Protein AF-A0A8J7N3U1-F1 (afdb_monomer)

Foldseek 3Di:
DDPPPPPDPWDKDAFFFWKWKFAPNDIFTWGFGTDTPFWTKIFTPDFDDGDFAWIWIDTPVPHIFIWTFPDDDGRITTITGDDPPPPPPPDVPPDDD

Structure (mmCIF, N/CA/C/O backbone):
data_AF-A0A8J7N3U1-F1
#
_entry.id   AF-A0A8J7N3U1-F1
#
loop_
_atom_site.group_PDB
_atom_site.id
_atom_site.type_symbol
_atom_site.label_atom_id
_atom_site.label_alt_id
_atom_site.label_comp_id
_atom_site.label_asym_id
_atom_site.label_entity_id
_atom_site.label_seq_id
_atom_site.pdbx_PDB_ins_code
_atom_site.Cartn_x
_atom_site.Cartn_y
_atom_site.Cartn_z
_atom_site.occupancy
_atom_site.B_iso_or_equiv
_atom_site.auth_seq_id
_atom_site.auth_comp_id
_atom_site.auth_asym_id
_atom_site.auth_atom_id
_atom_site.pdbx_PDB_model_num
ATOM 1 N N . MET A 1 1 ? -11.772 -29.903 -11.356 1.00 36.88 1 MET A N 1
ATOM 2 C CA . MET A 1 1 ? -10.928 -28.945 -10.608 1.00 36.88 1 MET A CA 1
ATOM 3 C C . MET A 1 1 ? -10.892 -27.649 -11.401 1.00 36.88 1 MET A C 1
ATOM 5 O O . MET A 1 1 ? -10.368 -27.648 -12.505 1.00 36.88 1 MET A O 1
ATOM 9 N N . ALA A 1 2 ? -11.558 -26.595 -10.928 1.00 40.41 2 ALA A N 1
ATOM 10 C CA . ALA A 1 2 ? -11.647 -25.340 -11.670 1.00 40.41 2 ALA A CA 1
ATOM 11 C C . ALA A 1 2 ? -10.295 -24.614 -11.618 1.00 40.41 2 ALA A C 1
ATOM 13 O O . ALA A 1 2 ? -9.907 -24.099 -10.570 1.00 40.41 2 ALA A O 1
ATOM 14 N N . LEU A 1 3 ? -9.580 -24.586 -12.746 1.00 43.97 3 LEU A N 1
ATOM 15 C CA . LEU A 1 3 ? -8.466 -23.668 -12.961 1.00 43.97 3 LEU A CA 1
ATOM 16 C C . LEU A 1 3 ? -9.051 -22.259 -12.897 1.00 43.97 3 LEU A C 1
ATOM 18 O O . LEU A 1 3 ? -9.705 -21.796 -13.832 1.00 43.97 3 LEU A O 1
ATOM 22 N N . LYS A 1 4 ? -8.894 -21.610 -11.743 1.00 49.19 4 LYS A N 1
ATOM 23 C CA . LYS A 1 4 ? -9.245 -20.209 -11.550 1.00 49.19 4 LYS A CA 1
ATOM 24 C C . LYS A 1 4 ? -8.351 -19.420 -12.497 1.00 49.19 4 LYS A C 1
ATOM 26 O O . LYS A 1 4 ? -7.187 -19.193 -12.197 1.00 49.19 4 LYS A O 1
ATOM 31 N N . LEU A 1 5 ? -8.891 -19.114 -13.676 1.00 46.78 5 LEU A N 1
ATOM 32 C CA . LEU A 1 5 ? -8.237 -18.335 -14.715 1.00 46.78 5 LEU A CA 1
ATOM 33 C C . LEU A 1 5 ? -7.832 -17.002 -14.079 1.00 46.78 5 LEU A C 1
ATOM 35 O O . LEU A 1 5 ? -8.674 -16.125 -13.859 1.00 46.78 5 LEU A O 1
ATOM 39 N N . ASP A 1 6 ? -6.560 -16.877 -13.716 1.00 49.66 6 ASP A N 1
ATOM 40 C CA . ASP A 1 6 ? -5.999 -15.629 -13.232 1.00 49.66 6 ASP A CA 1
ATOM 41 C C . ASP A 1 6 ? -5.928 -14.674 -14.429 1.00 49.66 6 ASP A C 1
ATOM 43 O O . ASP A 1 6 ? -4.975 -14.636 -15.198 1.00 49.66 6 ASP A O 1
ATOM 47 N N . ARG A 1 7 ? -7.027 -13.950 -14.662 1.00 57.56 7 ARG A N 1
ATOM 48 C CA . ARG A 1 7 ? -7.197 -12.974 -15.753 1.00 57.56 7 ARG A CA 1
ATOM 49 C C . ARG A 1 7 ? -6.359 -11.696 -15.547 1.00 57.56 7 ARG A C 1
ATOM 51 O O . ARG A 1 7 ? -6.707 -10.653 -16.092 1.00 57.56 7 ARG A O 1
ATOM 58 N N . ARG A 1 8 ? -5.325 -11.710 -14.698 1.00 53.16 8 ARG A N 1
ATOM 59 C CA . ARG A 1 8 ? -4.671 -10.499 -14.173 1.00 53.16 8 ARG A CA 1
ATOM 60 C C . ARG A 1 8 ? -3.151 -10.609 -14.334 1.00 53.16 8 ARG A C 1
ATOM 62 O O . ARG A 1 8 ? -2.463 -11.114 -13.468 1.00 53.16 8 ARG A O 1
ATOM 69 N N . GLY A 1 9 ? -2.634 -10.096 -15.451 1.00 48.31 9 GLY A N 1
ATOM 70 C CA . GLY A 1 9 ? -1.272 -10.308 -15.972 1.00 48.31 9 GLY A CA 1
ATOM 71 C C . GLY A 1 9 ? -0.052 -9.833 -15.162 1.00 48.31 9 GLY A C 1
ATOM 72 O O . GLY A 1 9 ? 1.001 -9.662 -15.762 1.00 48.31 9 GLY A O 1
ATOM 73 N N . TYR A 1 10 ? -0.136 -9.644 -13.842 1.00 53.25 10 TYR A N 1
ATOM 74 C CA . TYR A 1 10 ? 1.032 -9.381 -12.992 1.00 53.25 10 TYR A CA 1
ATOM 75 C C . TYR A 1 10 ? 0.993 -10.285 -11.761 1.00 53.25 10 TYR A C 1
ATOM 77 O O . TYR A 1 10 ? 0.129 -10.127 -10.897 1.00 53.25 10 TYR A O 1
ATOM 85 N N . GLY A 1 11 ? 1.941 -11.224 -11.675 1.00 51.97 11 GLY A N 1
ATOM 86 C CA . GLY A 1 11 ? 2.053 -12.166 -10.564 1.00 51.97 11 GLY A CA 1
ATOM 87 C C . GLY A 1 11 ? 2.251 -11.435 -9.238 1.00 51.97 11 GLY A C 1
ATOM 88 O O . GLY A 1 11 ? 3.349 -10.966 -8.936 1.00 51.97 11 GLY A O 1
ATOM 89 N N . ARG A 1 12 ? 1.183 -11.322 -8.443 1.00 63.12 12 ARG A N 1
ATOM 90 C CA . ARG A 1 12 ? 1.260 -10.764 -7.093 1.00 63.12 12 ARG A CA 1
ATOM 91 C C . ARG A 1 12 ? 2.026 -11.734 -6.218 1.00 63.12 12 ARG A C 1
ATOM 93 O O . ARG A 1 12 ? 1.579 -12.857 -5.992 1.00 63.12 12 ARG A O 1
ATOM 100 N N . LYS A 1 13 ? 3.184 -11.303 -5.731 1.00 72.19 13 LYS A N 1
ATOM 101 C CA . LYS A 1 13 ? 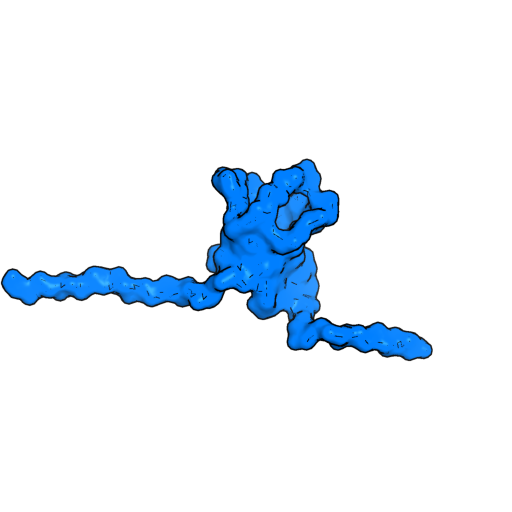3.934 -12.084 -4.754 1.00 72.19 13 LYS A CA 1
ATOM 102 C C . LYS A 1 13 ? 3.358 -11.773 -3.374 1.00 72.19 13 LYS A C 1
ATOM 104 O O . LYS A 1 13 ? 3.220 -10.586 -3.048 1.00 72.19 13 LYS A O 1
ATOM 109 N N . PRO A 1 14 ? 2.996 -12.796 -2.577 1.00 76.31 14 PRO A N 1
ATOM 110 C CA . PRO A 1 14 ? 2.669 -12.566 -1.183 1.00 76.31 14 PRO A CA 1
ATOM 111 C C . PRO A 1 14 ? 3.881 -11.916 -0.517 1.00 76.31 14 PRO A C 1
ATOM 113 O O . PRO A 1 14 ? 5.020 -12.347 -0.704 1.00 76.31 14 PRO A O 1
ATOM 116 N N . ALA A 1 15 ? 3.621 -10.844 0.214 1.00 78.50 15 ALA A N 1
ATOM 117 C CA . ALA A 1 15 ? 4.614 -10.115 0.978 1.00 78.50 15 ALA A CA 1
ATOM 118 C C . ALA A 1 15 ? 4.170 -10.104 2.443 1.00 78.50 15 ALA A C 1
ATOM 120 O O . ALA A 1 15 ? 2.986 -10.227 2.742 1.00 78.50 15 ALA A O 1
ATOM 121 N N . ASN A 1 16 ? 5.119 -9.982 3.364 1.00 84.12 16 ASN A N 1
ATOM 122 C CA . ASN A 1 16 ? 4.817 -9.688 4.761 1.00 84.12 16 ASN A CA 1
ATOM 123 C C . ASN A 1 16 ? 5.836 -8.674 5.268 1.00 84.12 16 ASN A C 1
ATOM 125 O O . ASN A 1 16 ? 6.754 -8.998 6.020 1.00 84.12 16 ASN A O 1
ATOM 129 N N . LEU A 1 17 ? 5.742 -7.462 4.726 1.00 86.12 17 LEU A N 1
ATOM 130 C CA . LEU A 1 17 ? 6.728 -6.412 4.953 1.00 86.12 17 LEU A CA 1
ATOM 131 C C . LEU A 1 17 ? 6.117 -5.301 5.785 1.00 86.12 17 LEU A C 1
ATOM 133 O O . LEU A 1 17 ? 5.087 -4.749 5.408 1.00 86.12 17 LEU A O 1
ATOM 137 N N . LEU A 1 18 ? 6.787 -4.929 6.871 1.00 90.94 18 LEU A N 1
ATOM 138 C CA . LEU A 1 18 ? 6.455 -3.710 7.597 1.00 90.94 18 LEU A CA 1
ATOM 139 C C . LEU A 1 18 ? 6.679 -2.497 6.695 1.00 90.94 18 LEU A C 1
ATOM 141 O O . LEU A 1 18 ? 7.738 -2.349 6.078 1.00 90.94 18 LEU A O 1
ATOM 145 N N . ALA A 1 19 ? 5.674 -1.636 6.631 1.00 93.06 19 ALA A N 1
ATOM 146 C CA . ALA A 1 19 ? 5.696 -0.427 5.839 1.00 93.06 19 ALA A CA 1
ATOM 147 C C . ALA A 1 19 ? 4.952 0.715 6.532 1.00 93.06 19 ALA A C 1
ATOM 149 O O . ALA A 1 19 ? 4.084 0.525 7.383 1.00 93.06 19 ALA A O 1
ATOM 150 N N . THR A 1 20 ? 5.276 1.928 6.116 1.00 93.19 20 THR A N 1
ATOM 151 C CA . THR A 1 20 ? 4.593 3.143 6.534 1.00 93.19 20 THR A CA 1
ATOM 152 C C . THR A 1 20 ? 3.965 3.772 5.305 1.00 93.19 20 THR A C 1
ATOM 154 O O . THR A 1 20 ? 4.669 4.124 4.357 1.00 93.19 20 THR A O 1
ATOM 157 N N . LEU A 1 21 ? 2.643 3.911 5.321 1.00 91.56 21 LEU A N 1
ATOM 158 C CA . LEU A 1 21 ? 1.895 4.638 4.307 1.00 91.56 21 LEU A CA 1
ATOM 159 C C . LEU A 1 21 ? 1.776 6.098 4.745 1.00 91.56 21 LEU A C 1
ATOM 161 O O . LEU A 1 21 ? 1.216 6.385 5.799 1.00 91.56 21 LEU A O 1
ATOM 165 N N . LYS A 1 22 ? 2.301 7.018 3.940 1.00 91.25 22 LYS A N 1
ATOM 166 C CA . LYS A 1 22 ? 2.088 8.457 4.098 1.00 91.25 22 LYS A CA 1
ATOM 167 C C . LYS A 1 22 ? 1.030 8.912 3.110 1.00 91.25 22 LYS A C 1
ATOM 169 O O . LYS A 1 22 ? 1.247 8.744 1.915 1.00 91.25 22 LYS A O 1
ATOM 174 N N . CYS A 1 23 ? -0.073 9.486 3.567 1.00 88.19 23 CYS A N 1
ATOM 175 C CA . CYS A 1 23 ? -1.125 9.987 2.679 1.00 88.19 23 CYS A CA 1
ATOM 176 C C . CYS A 1 23 ? -1.755 11.237 3.285 1.00 88.19 23 CYS A C 1
ATOM 178 O O . CYS A 1 23 ? -2.044 11.245 4.475 1.00 88.19 23 CYS A O 1
ATOM 180 N N . SER A 1 24 ? -1.936 12.293 2.488 1.00 82.50 24 SER A N 1
ATOM 181 C CA . SER A 1 24 ? -2.590 13.544 2.922 1.00 82.50 24 SER A CA 1
ATOM 182 C C . SER A 1 24 ? -2.019 14.193 4.197 1.00 82.50 24 SER A C 1
ATOM 184 O O . SER A 1 24 ? -2.718 14.925 4.884 1.00 82.50 24 SER A O 1
ATOM 186 N N . GLY A 1 25 ? -0.739 13.955 4.504 1.00 81.94 25 GLY A N 1
ATOM 187 C CA . GLY A 1 25 ? -0.072 14.469 5.709 1.00 81.94 25 GLY A CA 1
ATOM 188 C C . GLY A 1 25 ? -0.073 13.507 6.900 1.00 81.94 25 GLY A C 1
ATOM 189 O O . GLY A 1 25 ? 0.746 13.671 7.801 1.00 81.94 25 GLY A O 1
ATOM 190 N N . ASP A 1 26 ? -0.892 12.458 6.864 1.00 87.94 26 ASP A N 1
ATOM 191 C CA . ASP A 1 26 ? -0.943 11.425 7.894 1.00 87.94 26 ASP A CA 1
ATOM 192 C C . ASP A 1 26 ? 0.052 10.291 7.630 1.00 87.94 26 ASP A C 1
ATOM 194 O O . ASP A 1 26 ? 0.450 10.013 6.491 1.00 87.94 26 ASP A O 1
ATOM 198 N N . MET A 1 27 ? 0.454 9.613 8.707 1.00 90.62 27 MET A N 1
ATOM 199 C CA . MET A 1 27 ? 1.347 8.455 8.675 1.00 90.62 27 MET A CA 1
ATOM 200 C C . MET A 1 27 ? 0.656 7.241 9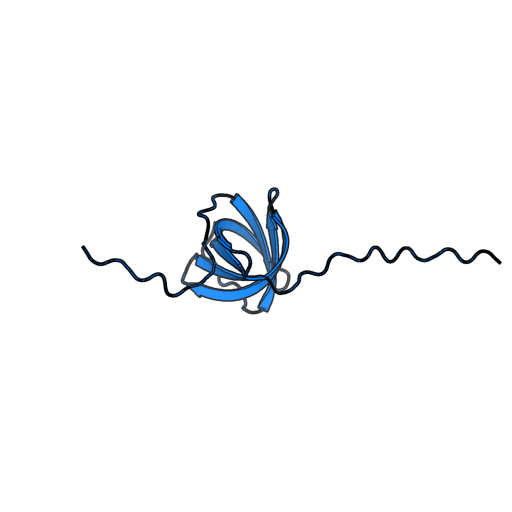.292 1.00 90.62 27 MET A C 1
ATOM 202 O O . MET A 1 27 ? 0.275 7.256 10.460 1.00 90.62 27 MET A O 1
ATOM 206 N N . PHE A 1 28 ? 0.563 6.160 8.522 1.00 90.81 28 PHE A N 1
ATOM 207 C CA . PHE A 1 28 ? -0.088 4.921 8.927 1.00 90.81 28 PHE A CA 1
ATOM 208 C C . PHE A 1 28 ? 0.904 3.760 8.922 1.00 90.81 28 PHE A C 1
ATOM 210 O O . PHE A 1 28 ? 1.513 3.447 7.896 1.00 90.81 28 PHE A O 1
ATOM 217 N N . SER A 1 29 ? 1.049 3.085 10.060 1.00 92.31 29 SER A N 1
ATOM 218 C CA . SER A 1 29 ? 1.778 1.817 10.137 1.00 92.31 29 SER A CA 1
ATOM 219 C C . SER A 1 29 ? 0.960 0.713 9.467 1.00 92.31 29 SER A C 1
ATOM 221 O O . SER A 1 29 ? -0.220 0.531 9.776 1.00 92.31 29 SER A O 1
ATOM 223 N N . CYS A 1 30 ? 1.572 -0.019 8.541 1.00 92.31 30 CYS A N 1
ATOM 224 C CA . CYS A 1 30 ? 0.901 -1.037 7.744 1.00 92.31 30 CYS A CA 1
ATOM 225 C C . CYS A 1 30 ? 1.831 -2.203 7.382 1.00 92.31 30 CYS A C 1
ATOM 227 O O . CYS A 1 30 ? 3.049 -2.131 7.519 1.00 92.31 30 CYS A O 1
ATOM 229 N N . HIS A 1 31 ? 1.242 -3.301 6.925 1.00 92.75 31 HIS A N 1
ATOM 230 C CA . HIS A 1 31 ? 1.946 -4.463 6.406 1.00 92.75 31 HIS A CA 1
ATOM 231 C C . HIS A 1 31 ? 1.628 -4.622 4.928 1.00 92.75 31 HIS A C 1
ATOM 233 O O . HIS A 1 31 ? 0.463 -4.710 4.551 1.00 92.75 31 HIS A O 1
ATOM 239 N N . VAL A 1 32 ? 2.646 -4.697 4.080 1.00 91.19 32 VAL A N 1
ATOM 240 C CA . VAL A 1 32 ? 2.480 -5.089 2.681 1.00 91.19 32 VAL A CA 1
ATOM 241 C C . VAL A 1 32 ? 2.153 -6.574 2.657 1.00 91.19 32 VAL A C 1
ATOM 243 O O . VAL A 1 32 ? 3.016 -7.377 3.002 1.00 91.19 32 VAL A O 1
ATOM 246 N N . VAL A 1 33 ? 0.919 -6.913 2.271 1.00 90.81 33 VAL A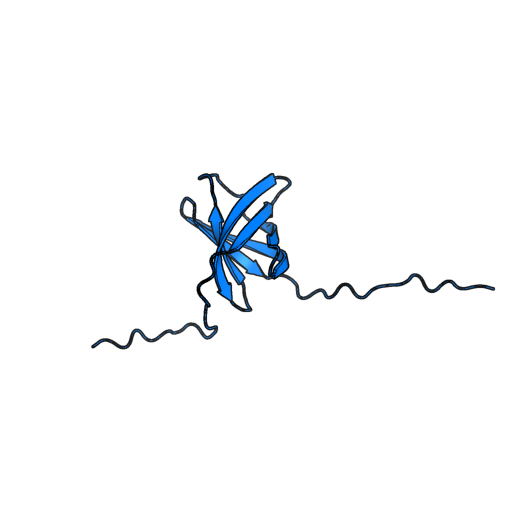 N 1
ATOM 247 C CA . VAL A 1 33 ? 0.418 -8.297 2.187 1.00 90.81 33 VAL A CA 1
ATOM 248 C C . VAL A 1 33 ? 0.559 -8.873 0.779 1.00 90.81 33 VAL A C 1
ATOM 250 O O . VAL A 1 33 ? 0.775 -10.068 0.596 1.00 90.81 33 VAL A O 1
ATOM 253 N N . GLU A 1 34 ? 0.475 -8.019 -0.240 1.00 88.19 34 GLU A N 1
ATOM 254 C CA . GLU A 1 34 ? 0.690 -8.404 -1.633 1.00 88.19 34 GLU A CA 1
ATOM 255 C C . GLU A 1 34 ? 1.418 -7.278 -2.361 1.00 88.19 34 GLU A C 1
ATOM 257 O O . GLU A 1 34 ? 1.112 -6.100 -2.163 1.00 88.19 34 GLU A O 1
ATOM 262 N N . ILE A 1 35 ? 2.341 -7.628 -3.251 1.00 87.00 35 ILE A N 1
ATOM 263 C CA . ILE 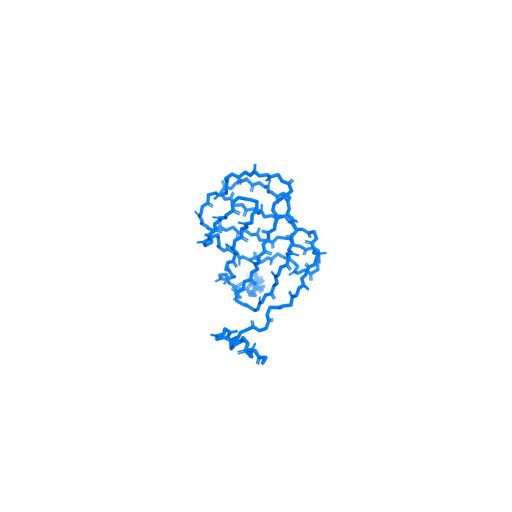A 1 35 ? 3.009 -6.662 -4.121 1.00 87.00 35 ILE A CA 1
ATOM 264 C C . ILE A 1 35 ? 3.087 -7.162 -5.561 1.00 87.00 35 ILE A C 1
ATOM 266 O O . ILE A 1 35 ? 3.228 -8.354 -5.828 1.00 87.00 35 ILE A O 1
ATOM 270 N N . SER A 1 36 ? 2.993 -6.222 -6.493 1.00 83.69 36 SER A N 1
ATOM 271 C CA . SER A 1 36 ? 3.160 -6.399 -7.934 1.00 83.69 36 SER A CA 1
ATOM 272 C C . SER A 1 36 ? 3.933 -5.214 -8.511 1.00 83.69 36 SER A C 1
ATOM 274 O O . SER A 1 36 ? 4.094 -4.199 -7.841 1.00 83.69 36 SER A O 1
ATOM 276 N N . GLU A 1 37 ? 4.355 -5.293 -9.769 1.00 79.94 37 GLU A N 1
ATOM 277 C CA . GLU A 1 37 ? 4.996 -4.158 -10.453 1.00 79.94 37 GLU A CA 1
ATOM 278 C C . GLU A 1 37 ? 4.081 -2.928 -10.563 1.00 79.94 37 GLU A C 1
ATOM 280 O O . GLU A 1 37 ? 4.561 -1.798 -10.560 1.00 79.94 37 GLU A O 1
ATOM 285 N N . ALA A 1 38 ? 2.761 -3.135 -10.607 1.00 84.50 38 ALA A N 1
ATOM 286 C CA . ALA A 1 38 ? 1.774 -2.067 -10.756 1.00 84.50 38 ALA A CA 1
ATOM 287 C C . ALA A 1 38 ? 1.312 -1.448 -9.423 1.00 84.50 38 ALA A C 1
ATOM 289 O O . ALA A 1 38 ? 0.703 -0.376 -9.412 1.00 84.50 38 ALA A O 1
ATOM 290 N N . GLY A 1 39 ? 1.547 -2.114 -8.292 1.00 89.00 39 GLY A N 1
ATOM 291 C CA . GLY A 1 39 ? 1.004 -1.669 -7.014 1.00 89.00 39 GLY A CA 1
ATOM 292 C C . GLY A 1 39 ? 1.177 -2.664 -5.880 1.00 89.00 39 GLY A C 1
ATOM 293 O O . GLY A 1 39 ? 1.691 -3.772 -6.057 1.00 89.00 39 GLY A O 1
ATOM 294 N N . ALA A 1 40 ? 0.688 -2.271 -4.712 1.00 90.81 40 ALA A N 1
ATOM 295 C CA . ALA A 1 40 ? 0.739 -3.060 -3.494 1.00 90.81 40 ALA A CA 1
ATOM 296 C C . ALA A 1 40 ? -0.620 -3.079 -2.801 1.00 90.81 40 ALA A C 1
ATOM 298 O O . ALA A 1 40 ? -1.397 -2.130 -2.868 1.00 90.81 40 ALA A O 1
ATOM 299 N N . ARG A 1 41 ? -0.896 -4.170 -2.101 1.00 92.38 41 ARG A N 1
ATOM 300 C CA . ARG A 1 41 ? -1.974 -4.248 -1.129 1.00 92.38 41 ARG A CA 1
ATOM 301 C C . ARG A 1 41 ? -1.348 -4.207 0.249 1.00 92.38 41 ARG A C 1
ATOM 303 O O . ARG A 1 41 ? -0.446 -4.995 0.545 1.00 92.38 41 ARG A O 1
ATOM 310 N N . VAL A 1 42 ? -1.838 -3.300 1.079 1.00 92.75 42 VAL A N 1
ATOM 311 C CA . VAL A 1 42 ? -1.361 -3.139 2.447 1.00 92.75 42 VAL A CA 1
ATOM 312 C C . VAL A 1 42 ? -2.500 -3.346 3.431 1.00 92.75 42 VAL A C 1
ATOM 314 O O . VAL A 1 42 ? -3.656 -3.066 3.126 1.00 92.75 42 VAL A O 1
ATOM 317 N N . LYS A 1 43 ? -2.163 -3.862 4.605 1.00 93.19 43 LYS A N 1
ATOM 318 C CA . LYS A 1 43 ? -3.046 -4.007 5.752 1.00 93.19 43 LYS A CA 1
ATOM 319 C C . LYS A 1 43 ? -2.619 -3.015 6.823 1.00 93.19 43 LYS A C 1
ATOM 321 O O . LYS A 1 43 ? -1.487 -3.086 7.295 1.00 93.19 43 LYS A O 1
ATOM 326 N N . LEU A 1 44 ? -3.482 -2.081 7.191 1.00 92.06 44 LEU A N 1
ATOM 327 C CA . LEU A 1 44 ? -3.209 -1.116 8.252 1.00 92.06 44 LEU A CA 1
ATOM 328 C C . LEU A 1 44 ? -3.179 -1.828 9.610 1.00 92.06 44 LEU A C 1
ATOM 330 O O . LEU A 1 44 ? -3.967 -2.738 9.860 1.00 92.06 44 LEU A O 1
ATOM 334 N N . SER A 1 45 ? -2.281 -1.410 10.505 1.00 89.00 45 SER A N 1
ATOM 335 C CA . SER A 1 45 ? -2.225 -1.960 11.870 1.00 89.00 45 SER A CA 1
ATOM 336 C C . SER A 1 45 ? -3.424 -1.540 12.723 1.00 89.00 45 SER A C 1
ATOM 338 O O . SER A 1 45 ? -3.770 -2.219 13.685 1.00 89.00 45 SER A O 1
ATOM 340 N N . LYS A 1 46 ? -4.055 -0.417 12.374 1.00 85.62 46 LYS A N 1
ATOM 341 C CA . LYS A 1 46 ? -5.281 0.089 12.984 1.00 85.62 46 LYS A CA 1
ATOM 342 C C . LYS A 1 46 ? -6.267 0.407 11.870 1.00 85.62 46 LYS A C 1
ATOM 344 O O . LYS A 1 46 ? -5.884 1.047 10.892 1.00 85.62 46 LYS A O 1
ATOM 3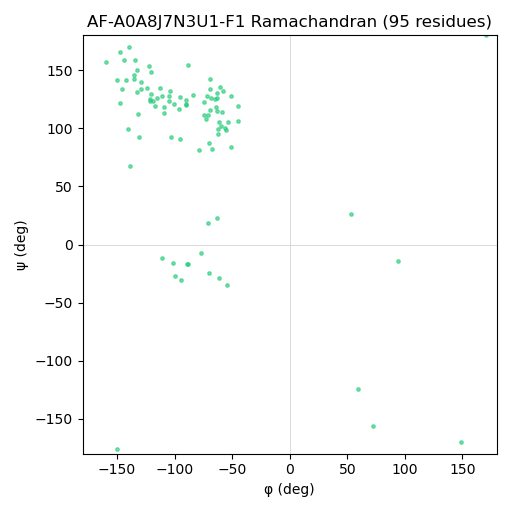49 N N . GLU A 1 47 ? -7.516 -0.018 12.027 1.00 83.00 47 GLU A N 1
ATOM 350 C CA . GLU A 1 47 ? -8.581 0.373 11.109 1.00 83.00 47 GLU A CA 1
ATOM 351 C C . GLU A 1 47 ? -8.779 1.891 11.194 1.00 83.00 47 GLU A C 1
ATOM 353 O O . GLU A 1 47 ? -9.110 2.442 12.245 1.00 83.00 47 GLU A O 1
ATOM 358 N N . THR A 1 48 ? -8.487 2.577 10.093 1.00 85.12 48 THR A N 1
ATOM 359 C CA . THR A 1 48 ? -8.638 4.024 9.965 1.00 85.12 48 THR A CA 1
ATOM 360 C C . THR A 1 48 ? -8.943 4.360 8.520 1.00 85.12 48 THR A C 1
ATOM 362 O O . THR A 1 48 ? -8.396 3.740 7.607 1.00 85.12 48 THR A O 1
ATOM 365 N N . ALA A 1 49 ? -9.816 5.337 8.304 1.00 83.44 49 ALA A N 1
ATOM 366 C CA . ALA A 1 49 ? -10.075 5.849 6.969 1.00 83.44 49 ALA A CA 1
ATOM 367 C C . ALA A 1 49 ? -8.801 6.510 6.431 1.00 83.44 49 ALA A C 1
ATOM 369 O O . ALA A 1 49 ? -8.228 7.388 7.078 1.00 83.44 49 ALA A O 1
ATOM 370 N N . VAL A 1 50 ? -8.356 6.072 5.258 1.00 84.69 50 VAL A N 1
ATOM 371 C CA . VAL A 1 50 ? -7.266 6.694 4.514 1.00 84.69 50 VAL A CA 1
ATOM 372 C C . VAL A 1 50 ? -7.896 7.461 3.367 1.00 84.69 50 VAL A C 1
ATOM 374 O O . VAL A 1 50 ? -8.634 6.903 2.555 1.00 84.69 50 VAL A O 1
ATOM 377 N N . VAL A 1 51 ? -7.616 8.759 3.304 1.00 83.31 51 VAL A N 1
ATOM 378 C CA . VAL A 1 51 ? -8.123 9.613 2.229 1.00 83.31 51 VAL A CA 1
ATOM 379 C C . VAL A 1 51 ? -7.540 9.131 0.900 1.00 83.31 51 VAL A C 1
ATOM 381 O O . VAL A 1 51 ? -6.322 8.998 0.771 1.00 83.31 51 VAL A O 1
ATOM 384 N N . ALA A 1 52 ? -8.407 8.864 -0.080 1.00 82.38 52 ALA A N 1
ATOM 385 C CA . ALA A 1 52 ? -7.981 8.501 -1.426 1.00 82.38 52 ALA A CA 1
ATOM 386 C C . ALA A 1 52 ? -7.149 9.633 -2.044 1.00 82.38 52 ALA A C 1
ATOM 388 O O . ALA A 1 52 ? -7.518 10.805 -1.949 1.00 82.38 52 ALA A O 1
ATOM 389 N N . GLY A 1 53 ? -6.031 9.285 -2.678 1.00 83.94 53 GLY A N 1
ATOM 390 C CA . GLY A 1 53 ? -5.132 10.265 -3.276 1.00 83.94 53 GLY A CA 1
ATOM 391 C C . GLY A 1 53 ? -3.668 9.847 -3.259 1.00 83.94 53 GLY A C 1
ATOM 392 O O . GLY A 1 53 ? -3.324 8.696 -2.969 1.00 83.94 53 GLY A O 1
ATOM 393 N N . ALA A 1 54 ? -2.810 10.804 -3.609 1.00 87.69 54 ALA A N 1
ATOM 394 C CA . ALA A 1 54 ? -1.373 10.609 -3.679 1.00 87.69 54 ALA A CA 1
ATOM 395 C C . ALA A 1 54 ? -0.766 10.410 -2.283 1.00 87.69 54 ALA A C 1
ATOM 397 O O . ALA A 1 54 ? -1.014 11.161 -1.339 1.00 87.69 54 ALA A O 1
ATOM 398 N N . GLY A 1 55 ? 0.096 9.411 -2.187 1.00 89.81 55 GLY A N 1
ATOM 399 C CA . GLY A 1 55 ? 0.805 9.037 -0.983 1.00 89.81 55 GLY A CA 1
ATOM 400 C C . GLY A 1 55 ? 2.168 8.425 -1.284 1.00 89.81 55 GLY A C 1
ATOM 401 O O . GLY A 1 55 ? 2.620 8.345 -2.428 1.00 89.81 55 GLY A O 1
ATOM 402 N N . ARG A 1 56 ? 2.843 7.973 -0.234 1.00 91.06 56 ARG A N 1
ATOM 403 C CA . ARG A 1 56 ? 4.105 7.241 -0.331 1.00 91.06 56 ARG A CA 1
ATOM 404 C C . ARG A 1 56 ? 4.068 6.005 0.537 1.00 91.06 56 ARG A C 1
ATOM 406 O O . ARG A 1 56 ? 3.739 6.086 1.718 1.00 91.06 56 ARG A O 1
ATOM 413 N N . LEU A 1 57 ? 4.459 4.881 -0.043 1.00 90.88 57 LEU A N 1
ATOM 414 C CA . LEU A 1 57 ? 4.709 3.648 0.679 1.00 90.88 57 LEU A CA 1
ATOM 415 C C . LEU A 1 57 ? 6.203 3.547 0.963 1.00 90.88 57 LEU A C 1
ATOM 417 O O . LEU A 1 57 ? 7.012 3.444 0.043 1.00 90.88 57 LEU A O 1
ATOM 421 N N . ILE A 1 58 ? 6.556 3.559 2.241 1.00 90.75 58 ILE A N 1
ATOM 422 C CA . ILE A 1 58 ? 7.934 3.428 2.700 1.00 90.75 58 ILE A CA 1
ATOM 423 C C . ILE A 1 58 ? 8.064 2.058 3.342 1.00 90.75 58 ILE A C 1
ATOM 425 O O . ILE A 1 58 ? 7.472 1.816 4.391 1.00 90.75 58 ILE A O 1
ATOM 429 N N . ALA A 1 59 ? 8.842 1.165 2.740 1.00 87.94 59 ALA A N 1
ATOM 430 C CA . ALA A 1 59 ? 9.175 -0.117 3.349 1.00 87.94 59 ALA A CA 1
ATOM 431 C C . ALA A 1 59 ? 10.694 -0.325 3.309 1.00 87.94 59 ALA A C 1
ATOM 433 O O . ALA A 1 59 ? 11.298 -0.056 2.270 1.00 87.94 59 ALA A O 1
ATOM 434 N N . 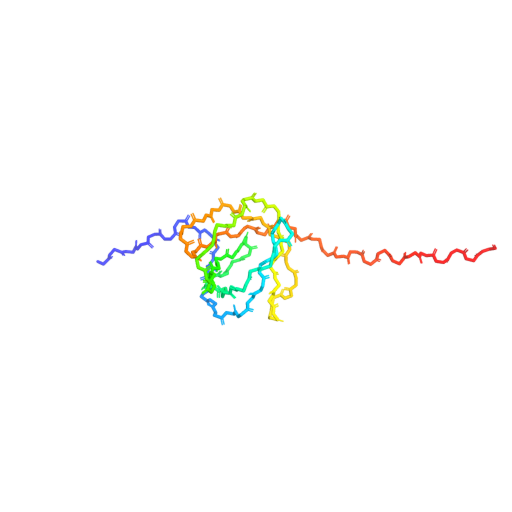PRO A 1 60 ? 11.328 -0.865 4.365 1.00 81.44 60 PRO A N 1
ATOM 435 C CA . PRO A 1 60 ? 12.778 -1.075 4.390 1.00 81.44 60 PRO A CA 1
ATOM 436 C C . PRO A 1 60 ? 13.293 -1.886 3.193 1.00 81.44 60 PRO A C 1
ATOM 438 O O . PRO A 1 60 ? 14.371 -1.619 2.680 1.00 81.44 60 PRO A O 1
ATOM 441 N N . GLN A 1 61 ? 12.496 -2.851 2.724 1.00 82.81 61 GLN A N 1
ATOM 442 C CA . GLN A 1 61 ? 12.864 -3.741 1.619 1.00 82.81 61 GLN A CA 1
ATOM 443 C C . GLN A 1 61 ? 12.476 -3.213 0.227 1.00 82.81 61 GLN A C 1
ATOM 445 O O . GLN A 1 61 ? 12.974 -3.722 -0.771 1.00 82.81 61 GLN A O 1
ATOM 450 N N . LEU A 1 62 ? 11.582 -2.220 0.136 1.00 78.19 62 LEU A N 1
ATOM 451 C CA . LEU A 1 62 ? 11.097 -1.668 -1.143 1.00 78.19 62 LEU A CA 1
ATOM 452 C C . LEU A 1 62 ? 11.582 -0.238 -1.404 1.00 78.19 62 LEU A C 1
ATOM 454 O O . LEU A 1 62 ? 11.425 0.268 -2.517 1.00 78.19 62 LEU A O 1
ATOM 458 N N . GLY A 1 63 ? 12.151 0.401 -0.382 1.00 85.75 63 GLY A N 1
ATOM 459 C CA . GLY A 1 63 ? 12.459 1.820 -0.372 1.00 85.75 63 GLY A CA 1
ATOM 460 C C . GLY A 1 63 ? 11.207 2.688 -0.244 1.00 85.75 63 GLY A C 1
ATOM 461 O O . GLY A 1 63 ? 10.169 2.266 0.269 1.00 85.75 63 GLY A O 1
ATOM 462 N N . ASP A 1 64 ? 11.341 3.925 -0.710 1.00 88.19 64 ASP A N 1
ATOM 463 C CA . ASP A 1 64 ? 10.259 4.898 -0.847 1.00 88.19 64 ASP A CA 1
ATOM 464 C C . ASP A 1 64 ? 9.638 4.761 -2.245 1.00 88.19 64 ASP A C 1
ATOM 466 O O . ASP A 1 64 ? 10.331 4.866 -3.261 1.00 88.19 64 ASP A O 1
ATOM 470 N N . LYS A 1 65 ? 8.337 4.471 -2.296 1.00 87.94 65 LYS A N 1
ATOM 471 C CA . LYS A 1 65 ? 7.563 4.340 -3.534 1.00 87.94 65 LYS A CA 1
ATOM 472 C C . LYS A 1 65 ? 6.419 5.339 -3.530 1.00 87.94 65 LYS A C 1
ATOM 474 O O . LYS A 1 65 ? 5.581 5.319 -2.630 1.00 87.94 65 LYS A O 1
ATOM 479 N N . GLU A 1 66 ? 6.346 6.164 -4.567 1.00 90.50 66 GLU A N 1
ATOM 480 C CA . GLU A 1 66 ? 5.179 7.010 -4.806 1.00 90.50 66 GLU A CA 1
ATOM 481 C C . GLU A 1 66 ? 3.984 6.135 -5.197 1.00 90.50 66 GLU A C 1
ATOM 483 O O . GLU A 1 66 ? 4.057 5.284 -6.093 1.00 90.50 66 GLU A O 1
ATOM 488 N N . THR A 1 67 ? 2.891 6.317 -4.466 1.00 91.56 67 THR A N 1
ATOM 489 C CA . THR A 1 67 ? 1.686 5.496 -4.552 1.00 91.56 67 THR A CA 1
ATOM 490 C C . THR A 1 67 ? 0.447 6.363 -4.591 1.00 91.56 67 THR A C 1
ATOM 492 O O . THR A 1 67 ? 0.448 7.473 -4.083 1.00 91.56 67 THR A O 1
ATOM 495 N N . GLU A 1 68 ? -0.646 5.823 -5.096 1.00 92.25 68 GLU A N 1
ATOM 496 C CA . GLU A 1 68 ? -1.973 6.399 -4.945 1.00 92.25 68 GLU A CA 1
ATOM 497 C C . GLU A 1 68 ? -2.906 5.374 -4.313 1.00 92.25 68 GLU A C 1
ATOM 499 O O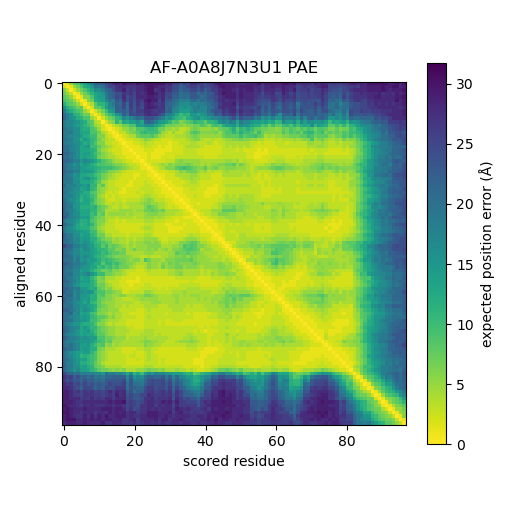 . GLU A 1 68 ? -2.908 4.199 -4.695 1.00 92.25 68 GLU A O 1
ATOM 504 N N . VAL A 1 69 ? -3.682 5.819 -3.328 1.00 91.81 69 VAL A N 1
ATOM 505 C CA . VAL A 1 69 ? -4.730 5.014 -2.704 1.00 91.81 69 VAL A CA 1
ATOM 506 C C . VAL A 1 69 ? -5.903 4.928 -3.673 1.00 91.81 69 VAL A C 1
ATOM 508 O O . VAL A 1 69 ? -6.578 5.922 -3.924 1.00 91.81 69 VAL A O 1
ATOM 511 N N . VAL A 1 70 ? -6.139 3.734 -4.218 1.00 91.44 70 VAL A N 1
ATOM 512 C CA . VAL A 1 70 ? -7.175 3.491 -5.239 1.00 91.44 70 VAL A CA 1
ATOM 513 C C . VAL A 1 70 ? -8.458 2.898 -4.668 1.00 91.44 70 VAL A C 1
ATOM 515 O O . VAL A 1 70 ? -9.527 3.060 -5.248 1.00 91.44 70 VAL A O 1
ATOM 518 N N . TRP A 1 71 ? -8.361 2.178 -3.553 1.00 91.56 71 TRP A N 1
ATOM 519 C CA . TRP A 1 71 ? -9.509 1.641 -2.833 1.00 91.56 71 TRP A CA 1
ATOM 520 C C . TRP A 1 71 ? -9.121 1.317 -1.394 1.00 91.56 71 TRP A C 1
ATOM 522 O O . TRP A 1 71 ? -7.958 1.038 -1.092 1.00 91.56 71 TRP A O 1
ATOM 532 N N . GLN A 1 72 ? -10.120 1.287 -0.523 1.00 91.56 72 GLN A N 1
ATOM 533 C CA . GLN A 1 72 ? -10.004 0.799 0.843 1.00 91.56 72 GLN A CA 1
ATOM 534 C C . GLN A 1 72 ? -11.197 -0.105 1.159 1.00 91.56 72 GLN A C 1
ATOM 536 O O . GLN A 1 72 ? -12.314 0.152 0.714 1.00 91.56 72 GLN A O 1
ATOM 541 N N . ASN A 1 73 ? -10.949 -1.172 1.913 1.00 89.94 73 ASN A N 1
ATOM 542 C CA . ASN A 1 73 ? -11.969 -2.050 2.466 1.00 89.94 73 ASN A CA 1
ATOM 543 C C . ASN A 1 73 ? -11.568 -2.448 3.895 1.00 89.94 73 ASN A C 1
ATOM 545 O O . ASN A 1 73 ? -10.714 -3.320 4.070 1.00 89.94 73 ASN A O 1
ATOM 549 N N . GLY A 1 74 ? -12.142 -1.773 4.896 1.00 89.50 74 GLY A N 1
ATOM 550 C CA . GLY A 1 74 ? -11.744 -1.915 6.301 1.00 89.50 74 GLY A CA 1
ATOM 551 C C . GLY A 1 74 ? -10.272 -1.548 6.506 1.00 89.50 74 GLY A C 1
ATOM 552 O O . GLY A 1 74 ? -9.828 -0.470 6.104 1.00 89.50 74 GLY A O 1
ATOM 553 N N . ASP A 1 75 ? -9.499 -2.475 7.069 1.00 90.19 75 ASP A N 1
ATOM 554 C CA . ASP A 1 75 ? -8.048 -2.359 7.255 1.00 90.19 75 ASP A CA 1
ATOM 555 C C . ASP A 1 75 ? -7.210 -2.596 5.983 1.00 90.19 75 ASP A C 1
ATOM 557 O O . ASP A 1 75 ? -5.999 -2.363 5.993 1.00 90.19 75 ASP A O 1
ATOM 561 N N . LEU A 1 76 ? -7.817 -3.032 4.874 1.00 91.81 76 LEU A N 1
ATOM 562 C CA . LEU A 1 76 ? -7.100 -3.319 3.632 1.00 91.81 76 LEU A CA 1
ATOM 563 C C . LEU A 1 76 ? -7.143 -2.128 2.684 1.00 91.81 76 LEU A C 1
ATOM 565 O O . LEU A 1 76 ? -8.211 -1.663 2.295 1.00 91.81 76 LEU A O 1
ATOM 569 N N . VAL A 1 77 ? -5.969 -1.699 2.234 1.00 92.75 77 VAL A N 1
ATOM 570 C CA . VAL A 1 77 ? -5.805 -0.578 1.312 1.00 92.75 77 VAL A CA 1
ATOM 571 C C . VAL A 1 77 ? -5.106 -1.053 0.045 1.00 92.75 77 VAL A C 1
ATOM 573 O O . VAL A 1 77 ? -4.065 -1.719 0.080 1.00 92.75 77 VAL A O 1
ATOM 576 N N . GLY A 1 78 ? -5.696 -0.712 -1.095 1.00 92.56 78 GLY A N 1
ATOM 577 C CA . GLY A 1 78 ? -5.098 -0.890 -2.406 1.00 92.56 78 GLY A CA 1
ATOM 578 C C . GLY A 1 78 ? -4.304 0.335 -2.813 1.00 92.56 78 GLY A C 1
ATOM 579 O O . GLY A 1 78 ? -4.852 1.433 -2.897 1.00 92.56 78 GLY A O 1
ATOM 580 N N . LEU A 1 79 ? -3.032 0.125 -3.126 1.00 92.12 79 LEU A N 1
ATOM 581 C CA . LEU A 1 79 ? -2.117 1.147 -3.605 1.00 92.12 79 LEU A CA 1
ATOM 582 C C . LEU A 1 79 ? -1.735 0.858 -5.055 1.00 92.12 79 LEU A C 1
ATOM 584 O O . LEU A 1 79 ? -1.376 -0.270 -5.403 1.00 92.12 79 LEU A O 1
ATOM 588 N N . ARG A 1 80 ? -1.755 1.890 -5.893 1.00 91.31 80 ARG A N 1
ATOM 589 C CA . ARG A 1 80 ? -1.190 1.869 -7.245 1.00 91.31 80 ARG A CA 1
ATOM 590 C C . ARG A 1 80 ? 0.131 2.621 -7.243 1.00 91.31 80 ARG A C 1
ATOM 592 O O . ARG A 1 80 ? 0.179 3.731 -6.732 1.00 91.31 80 ARG A O 1
ATOM 599 N N . PHE A 1 81 ? 1.190 2.059 -7.816 1.00 89.44 81 PHE A N 1
ATOM 600 C CA . PHE A 1 81 ? 2.448 2.793 -7.973 1.00 89.44 81 PHE A CA 1
ATOM 601 C C . PHE A 1 81 ? 2.301 3.820 -9.100 1.00 89.44 81 PHE A C 1
ATOM 603 O O . PHE A 1 81 ? 1.949 3.458 -10.223 1.00 89.44 81 PHE A O 1
ATOM 610 N N . THR A 1 82 ? 2.526 5.100 -8.795 1.00 84.69 82 THR A N 1
ATOM 611 C CA . THR A 1 82 ? 2.280 6.212 -9.733 1.00 84.69 82 THR A CA 1
ATOM 612 C C . THR A 1 82 ? 3.542 6.749 -10.394 1.00 84.69 82 THR A C 1
ATOM 614 O O . THR A 1 82 ? 3.438 7.403 -11.429 1.00 84.69 82 THR A O 1
ATOM 617 N N . ALA A 1 83 ? 4.735 6.440 -9.877 1.00 66.19 83 ALA A N 1
ATOM 618 C CA . ALA A 1 83 ? 5.968 6.889 -10.511 1.00 66.19 83 ALA A CA 1
ATOM 619 C C . ALA A 1 83 ? 7.138 5.910 -10.357 1.00 66.19 83 ALA A C 1
ATOM 621 O O . ALA A 1 83 ? 7.642 5.641 -9.267 1.00 66.19 83 ALA A O 1
ATOM 622 N N . VAL A 1 84 ? 7.658 5.493 -11.514 1.00 52.34 84 VAL A N 1
ATOM 623 C CA . VAL A 1 84 ? 9.100 5.382 -11.740 1.00 52.34 84 VAL A CA 1
ATOM 624 C C . VAL A 1 84 ? 9.593 6.801 -12.015 1.00 52.34 84 VAL A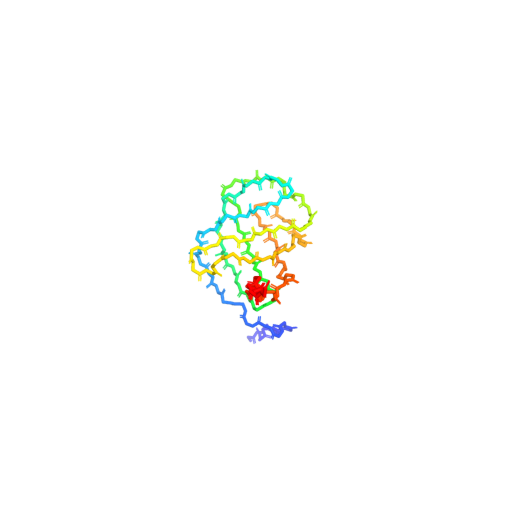 C 1
ATOM 626 O O . VAL A 1 84 ? 9.756 7.208 -13.160 1.00 52.34 84 VAL A O 1
ATOM 629 N N . LYS A 1 85 ? 9.813 7.594 -10.970 1.00 43.78 85 LYS A N 1
ATOM 630 C CA . LYS A 1 85 ? 10.808 8.656 -11.070 1.00 43.78 85 LYS A CA 1
ATOM 631 C C . LYS A 1 85 ? 12.018 8.153 -10.319 1.00 43.78 85 LYS A C 1
ATOM 633 O O . LYS A 1 85 ? 12.147 8.331 -9.112 1.00 43.78 85 LYS A O 1
ATOM 638 N N . GLN A 1 86 ? 12.926 7.519 -11.067 1.00 40.94 86 GLN A N 1
ATOM 639 C CA . GLN A 1 86 ? 14.332 7.667 -10.723 1.00 40.94 86 GLN A CA 1
ATOM 640 C C . GLN A 1 86 ? 14.506 9.159 -10.453 1.00 40.94 86 GLN A C 1
ATOM 642 O O . GLN A 1 86 ? 14.196 9.982 -11.320 1.00 40.94 86 GLN A O 1
ATOM 647 N N . ARG A 1 87 ? 14.910 9.524 -9.236 1.00 40.91 87 ARG A N 1
ATOM 648 C CA . ARG A 1 87 ? 15.548 10.817 -9.054 1.00 40.91 87 ARG A CA 1
ATOM 649 C C . ARG A 1 87 ? 16.712 10.794 -10.034 1.00 40.91 87 ARG A C 1
ATOM 651 O O . ARG A 1 87 ? 17.742 10.199 -9.742 1.00 40.91 87 ARG A O 1
ATOM 658 N N . ALA A 1 88 ? 16.529 11.398 -11.205 1.00 42.81 88 ALA A N 1
ATOM 659 C CA . ALA A 1 88 ? 17.636 12.017 -11.884 1.00 42.81 88 ALA A CA 1
ATOM 660 C C . ALA A 1 88 ? 18.207 12.957 -10.827 1.00 42.81 88 ALA A C 1
ATOM 662 O O . ALA A 1 88 ? 17.575 13.936 -10.426 1.00 42.81 88 ALA A O 1
ATOM 663 N N . THR A 1 89 ? 19.340 12.552 -10.275 1.00 47.78 89 THR A N 1
ATOM 664 C CA . THR A 1 89 ? 20.308 13.415 -9.631 1.00 47.78 89 THR A CA 1
ATOM 665 C C . THR A 1 89 ? 20.606 14.540 -10.613 1.00 47.78 89 THR A C 1
ATOM 667 O O . THR A 1 89 ? 21.549 14.490 -11.394 1.00 47.78 89 THR A O 1
ATOM 670 N N . GLY A 1 90 ? 19.762 15.568 -10.604 1.00 44.03 90 GLY A N 1
ATOM 671 C CA . GLY A 1 90 ? 20.152 16.890 -11.038 1.00 44.03 90 GLY A CA 1
ATOM 672 C C . GLY A 1 90 ? 21.155 17.384 -10.013 1.00 44.03 90 GLY A C 1
ATOM 673 O O . GLY A 1 90 ? 20.781 18.079 -9.074 1.00 44.03 90 GLY A O 1
ATOM 674 N N . LEU A 1 91 ? 22.420 16.974 -10.159 1.00 56.62 91 LEU A N 1
ATOM 675 C CA . LEU A 1 91 ? 23.508 17.812 -9.682 1.00 56.62 91 LEU A CA 1
ATOM 676 C C . LEU A 1 91 ? 23.247 19.205 -10.274 1.00 56.62 91 LEU A C 1
ATOM 678 O O . LEU A 1 91 ? 23.098 19.297 -11.500 1.00 56.62 91 LEU A O 1
ATOM 682 N N . PRO A 1 92 ? 23.214 20.291 -9.486 1.00 47.00 92 PRO A N 1
ATOM 683 C CA . PRO A 1 92 ? 23.555 21.569 -10.075 1.00 47.00 92 PRO A CA 1
ATOM 684 C C . PRO A 1 92 ? 24.982 21.402 -10.608 1.00 47.00 92 PRO A C 1
ATOM 686 O O . PRO A 1 92 ? 25.911 21.147 -9.842 1.00 47.00 92 PRO A O 1
ATOM 689 N N . LYS A 1 93 ? 25.157 21.454 -11.933 1.00 49.88 93 LYS A N 1
ATOM 690 C CA . LYS A 1 93 ? 26.487 21.663 -12.496 1.00 49.88 93 LYS A CA 1
ATOM 691 C C . LYS A 1 93 ? 26.935 23.023 -11.984 1.00 49.88 93 LYS A C 1
ATOM 693 O O . LYS A 1 93 ? 26.416 24.047 -12.417 1.00 49.88 93 LYS A O 1
ATOM 698 N N . GLU A 1 94 ? 27.849 22.991 -11.028 1.00 51.34 94 GLU A N 1
ATOM 699 C CA . GLU A 1 94 ? 28.761 24.077 -10.724 1.00 51.34 94 GLU A CA 1
ATOM 700 C C . GLU A 1 94 ? 29.307 24.602 -12.059 1.00 51.34 94 GLU A C 1
ATOM 702 O O . GLU A 1 94 ? 30.054 23.918 -12.758 1.00 51.34 94 GLU A O 1
ATOM 707 N N . ILE A 1 95 ? 28.837 25.775 -12.477 1.00 60.88 95 ILE A N 1
ATOM 708 C CA . ILE A 1 95 ? 29.463 26.530 -13.556 1.00 60.88 95 ILE A CA 1
ATOM 709 C C . ILE A 1 95 ? 30.375 27.519 -12.848 1.00 60.88 95 ILE A C 1
ATOM 711 O O . ILE A 1 95 ? 29.959 28.607 -12.460 1.00 60.88 95 ILE A O 1
ATOM 715 N N . GLN A 1 96 ? 31.617 27.086 -12.643 1.00 53.78 96 GLN A N 1
ATOM 716 C CA . GLN A 1 96 ? 32.742 27.998 -12.507 1.00 53.78 96 GLN A CA 1
ATOM 717 C C . GLN A 1 96 ? 32.898 28.741 -13.837 1.00 53.78 96 GLN A C 1
ATOM 719 O O . GLN A 1 96 ? 33.156 28.107 -14.864 1.00 53.78 96 GLN A O 1
ATOM 724 N N . ARG A 1 97 ? 32.749 30.064 -13.812 1.00 58.69 97 ARG A N 1
ATOM 725 C CA . ARG A 1 97 ? 33.522 31.004 -14.629 1.00 58.69 97 ARG A CA 1
ATOM 726 C C . ARG A 1 97 ? 33.653 32.321 -13.889 1.00 58.69 97 ARG A C 1
ATOM 728 O O . ARG A 1 97 ? 32.632 32.760 -13.322 1.00 58.69 97 ARG A O 1
#

Solvent-accessible surface area (backbone atoms only — not comparable to full-atom values): 5788 Å² total; per-residue (Å²): 132,86,78,76,76,78,88,59,98,59,81,63,44,81,39,88,38,68,28,38,40,35,39,90,89,45,78,40,58,25,32,32,48,30,39,39,96,64,27,36,33,32,36,41,78,58,78,59,93,74,75,71,39,67,28,36,42,36,23,90,90,74,41,80,38,44,23,28,41,77,48,73,60,77,39,36,36,38,32,34,54,75,56,93,66,72,79,73,79,72,67,79,76,82,76,86,126

Mean predicted aligned error: 10.93 Å

Nearest PDB structures (foldseek):
  5y4r-assembly1_D  TM=8.106E-01  e=7.734E-04  Pseudomonas aeruginosa PAO1
  3kyg-assembly1_B  TM=8.131E-01  e=3.025E-03  Vibrio cholerae
  1yln-assembly1_A-2  TM=8.162E-01  e=3.563E-03  Vibrio cholerae O1
  2rde-assembly1_A  TM=7.563E-01  e=3.522E-02  Vibrio cholerae O395

pLDDT: mean 77.44, std 17.86, range [36.88, 93.19]

Radius of gyration: 16.74 Å; Cα contacts (8 Å, |Δi|>4): 189; chains: 1; bounding box: 46×60×29 Å

Secondary structure (DSSP, 8-state):
--------SS--EEEEEEEEEEETTEEEEEEEEEEETTEEEEEESS-----SEEEEEEETTTEEEEEEEEEEETTEEEEEE----------------

Sequence (97 aa):
MA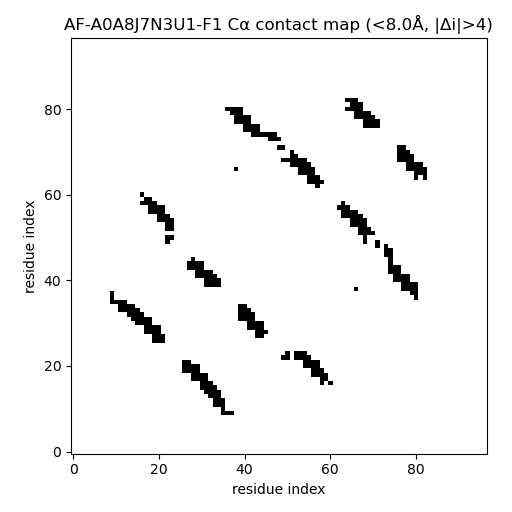LKLDRRGYGRKPANLLATLKCSGDMFSCHVVEISEAGARVKLSKETAVVAGAGRLIAPQLGDKETEVVWQNGDLVGLRFTAVKQRATGLPKEIQR